Protein AF-A0A0K3BHD0-F1 (afdb_monomer_lite)

Secondary structure (DSSP, 8-state):
---TTS-HHHHHHHHHHHHHHHHHTT-TTTS-GGGTGGGS-TT-EEEE-TTSTT-EEEEHHHHHHHHHHHHHHH-S---PPPP-----PPPP---

pLDDT: mean 86.9, std 12.98, range [51.06, 98.31]

Sequence (95 aa):
MIDMTADPMTVLQGMYAAEADYLAAGGPGRASFATLAPYFSPDVVLHQAEGLPYGGTWRGHDGMEKMFVTMAASWQVFDMSDQTFLERKSPTKSP

Foldseek 3Di:
DPPPPDDPVVLVVQLVVLVVVCVVQPHAPRGDCVSNVVSADQFDKDAADCPDQLHGIATGSVSVSVSRNSVVVVDPDDDDDDDDDDDDDDDDDDD

Structure (mmCIF, N/CA/C/O backbone):
data_AF-A0A0K3BHD0-F1
#
_entry.id   AF-A0A0K3BHD0-F1
#
loop_
_atom_site.group_PDB
_atom_site.id
_atom_site.type_symbol
_atom_site.label_atom_id
_atom_site.label_alt_id
_atom_site.label_comp_id
_atom_site.label_asym_id
_atom_site.label_entity_id
_atom_site.label_seq_id
_atom_site.pdbx_PDB_ins_code
_atom_site.Cartn_x
_atom_site.Cartn_y
_atom_site.Cartn_z
_atom_site.occupancy
_atom_site.B_iso_or_equiv
_atom_site.auth_seq_id
_atom_site.auth_comp_id
_atom_site.auth_asym_id
_atom_site.auth_atom_id
_atom_site.pdbx_PDB_model_num
ATOM 1 N N . MET A 1 1 ? 10.595 -9.412 -12.529 1.00 54.34 1 MET A N 1
ATOM 2 C CA . MET A 1 1 ? 11.460 -9.377 -11.333 1.00 54.34 1 MET A CA 1
ATOM 3 C C . MET A 1 1 ? 12.274 -8.106 -11.424 1.00 54.34 1 MET A C 1
ATOM 5 O O . MET A 1 1 ? 12.942 -7.938 -12.437 1.00 54.34 1 MET A O 1
ATOM 9 N N . ILE A 1 2 ? 12.148 -7.199 -10.455 1.00 58.34 2 ILE A N 1
ATOM 10 C CA . ILE A 1 2 ? 13.062 -6.057 -10.356 1.00 58.34 2 ILE A CA 1
ATOM 11 C C . ILE A 1 2 ? 14.421 -6.621 -9.945 1.00 58.34 2 ILE A C 1
ATOM 13 O O . ILE A 1 2 ? 14.498 -7.426 -9.017 1.00 58.34 2 ILE A O 1
ATOM 17 N N . ASP A 1 3 ? 15.466 -6.272 -10.688 1.00 63.91 3 ASP A N 1
ATOM 18 C CA . ASP A 1 3 ? 16.834 -6.660 -10.366 1.00 63.91 3 ASP A CA 1
ATOM 19 C C . ASP A 1 3 ? 17.229 -6.017 -9.027 1.00 63.91 3 ASP A C 1
ATOM 21 O O . ASP A 1 3 ? 17.179 -4.798 -8.885 1.00 63.91 3 ASP A O 1
ATOM 25 N N . MET A 1 4 ? 17.608 -6.825 -8.033 1.00 57.88 4 MET A N 1
ATOM 26 C CA . MET A 1 4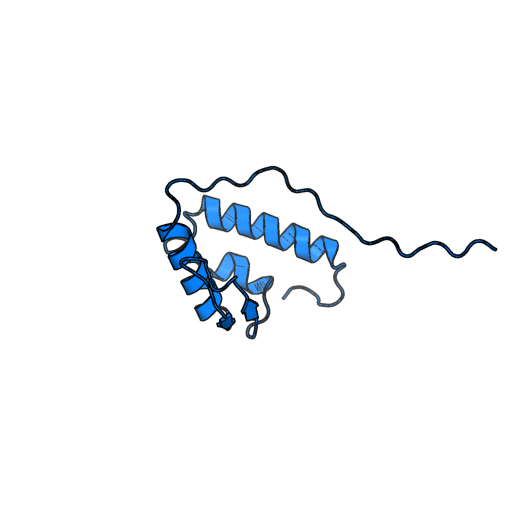 ? 18.048 -6.346 -6.713 1.00 57.88 4 MET A CA 1
ATOM 27 C C . MET A 1 4 ? 19.393 -5.594 -6.763 1.00 57.88 4 MET A C 1
ATOM 29 O O . MET A 1 4 ? 19.831 -5.070 -5.740 1.00 57.88 4 MET A O 1
ATOM 33 N N . THR A 1 5 ? 20.049 -5.531 -7.928 1.00 66.44 5 THR A N 1
ATOM 34 C CA . THR A 1 5 ? 21.219 -4.679 -8.193 1.00 66.44 5 THR A CA 1
ATOM 35 C C . THR A 1 5 ? 20.857 -3.324 -8.806 1.00 66.44 5 THR A C 1
ATOM 37 O O . THR A 1 5 ? 21.742 -2.487 -8.994 1.00 66.44 5 THR A O 1
ATOM 40 N N . ALA A 1 6 ? 19.573 -3.085 -9.099 1.00 70.81 6 ALA A N 1
ATOM 41 C CA . ALA A 1 6 ? 19.105 -1.792 -9.569 1.00 70.81 6 ALA A CA 1
ATOM 42 C C . ALA A 1 6 ? 19.359 -0.715 -8.509 1.00 70.81 6 ALA A C 1
ATOM 44 O O . ALA A 1 6 ? 19.138 -0.915 -7.313 1.00 70.81 6 ALA A O 1
ATOM 45 N N . ASP A 1 7 ? 19.817 0.440 -8.980 1.00 87.88 7 ASP A N 1
ATOM 46 C CA . ASP A 1 7 ? 20.001 1.629 -8.164 1.00 87.88 7 ASP A CA 1
ATOM 47 C C . ASP A 1 7 ? 18.718 1.932 -7.346 1.00 87.88 7 ASP A C 1
ATOM 49 O O . ASP A 1 7 ? 17.620 1.952 -7.919 1.00 87.88 7 ASP A O 1
ATOM 53 N N . PRO A 1 8 ? 18.814 2.163 -6.018 1.00 87.75 8 PRO A N 1
ATOM 54 C CA . PRO A 1 8 ? 17.647 2.387 -5.166 1.00 87.75 8 PRO A CA 1
ATOM 55 C C . PRO A 1 8 ? 16.739 3.523 -5.642 1.00 87.75 8 PRO A C 1
ATOM 57 O O . PRO A 1 8 ? 15.524 3.444 -5.456 1.00 87.75 8 PRO A O 1
ATOM 60 N N . MET A 1 9 ? 17.301 4.561 -6.274 1.00 89.12 9 MET A N 1
ATOM 61 C CA . MET A 1 9 ? 16.504 5.662 -6.813 1.00 89.12 9 MET A CA 1
ATOM 62 C C . MET A 1 9 ? 15.656 5.206 -8.001 1.00 89.12 9 MET A C 1
ATOM 64 O O . MET A 1 9 ? 14.475 5.534 -8.072 1.00 89.12 9 MET A O 1
ATOM 68 N N . THR A 1 10 ? 16.219 4.381 -8.883 1.00 90.56 10 THR A N 1
ATOM 69 C CA . THR A 1 10 ? 15.489 3.773 -10.006 1.00 90.56 10 THR A CA 1
ATOM 70 C C . THR A 1 10 ? 14.312 2.919 -9.522 1.00 90.56 10 THR A C 1
ATOM 72 O O . THR A 1 10 ? 13.208 3.013 -10.062 1.00 90.56 10 THR A O 1
ATOM 75 N N . VAL A 1 11 ? 14.516 2.116 -8.471 1.00 91.56 11 VAL A N 1
ATOM 76 C CA . VAL A 1 11 ? 13.438 1.311 -7.869 1.00 91.56 11 VAL A CA 1
ATOM 77 C C . VAL A 1 11 ? 12.353 2.210 -7.277 1.00 91.56 11 VAL A C 1
ATOM 79 O O . VAL A 1 11 ? 11.167 1.978 -7.512 1.00 91.56 11 VAL A O 1
ATOM 82 N N . LEU A 1 12 ? 12.751 3.251 -6.544 1.00 91.25 12 LEU A N 1
ATOM 83 C CA . LEU A 1 12 ? 11.826 4.163 -5.880 1.00 91.25 12 LEU A CA 1
ATOM 84 C C . LEU A 1 12 ? 10.990 4.975 -6.882 1.00 91.25 12 LEU A C 1
ATOM 86 O O . LEU A 1 12 ? 9.776 5.075 -6.727 1.00 91.25 12 LEU A O 1
A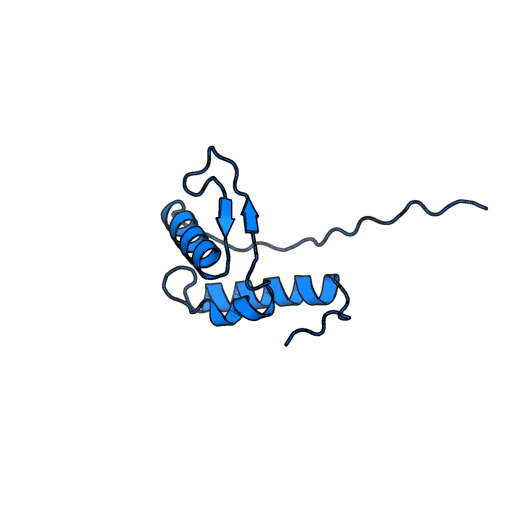TOM 90 N N . GLN A 1 13 ? 11.612 5.501 -7.937 1.00 92.00 13 GLN A N 1
ATOM 91 C CA . GLN A 1 13 ? 10.913 6.213 -9.012 1.00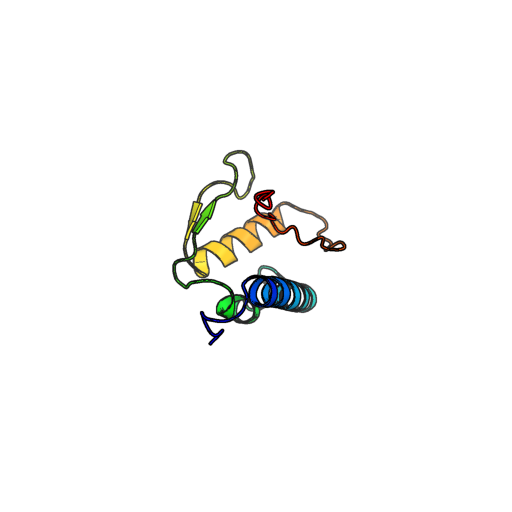 92.00 13 GLN A CA 1
ATOM 92 C C . GLN A 1 13 ? 9.929 5.300 -9.746 1.00 92.00 13 GLN A C 1
ATOM 94 O O . GLN A 1 13 ? 8.796 5.698 -10.012 1.00 92.00 13 GLN A O 1
ATOM 99 N N . GLY A 1 14 ? 10.339 4.061 -10.034 1.00 94.00 14 GLY A N 1
ATOM 100 C CA . GLY A 1 14 ? 9.450 3.069 -10.631 1.00 94.00 14 GLY A CA 1
ATOM 101 C C . GLY A 1 14 ? 8.246 2.749 -9.741 1.00 94.00 14 GLY A C 1
ATOM 102 O O . GLY A 1 14 ? 7.137 2.632 -10.253 1.00 94.00 14 GLY A O 1
ATOM 103 N N . MET A 1 15 ? 8.444 2.661 -8.422 1.00 94.94 15 MET A N 1
ATOM 104 C CA . MET A 1 15 ? 7.360 2.394 -7.473 1.00 94.94 15 MET A CA 1
ATOM 105 C C . MET A 1 15 ? 6.302 3.500 -7.509 1.00 94.94 15 MET A C 1
ATOM 107 O O . MET A 1 15 ? 5.116 3.203 -7.620 1.00 94.94 15 MET A O 1
ATOM 111 N N . TYR A 1 16 ? 6.722 4.765 -7.502 1.00 93.38 16 TYR A N 1
ATOM 112 C CA . TYR A 1 16 ? 5.787 5.888 -7.568 1.00 93.38 16 TYR A CA 1
ATOM 113 C C . TYR A 1 16 ? 5.102 6.044 -8.930 1.00 93.38 16 TYR A C 1
ATOM 115 O O . TYR A 1 16 ? 3.938 6.436 -8.981 1.00 93.38 16 TYR A O 1
ATOM 123 N N . ALA A 1 17 ? 5.777 5.695 -10.030 1.00 94.56 17 ALA A N 1
ATOM 124 C CA . ALA A 1 17 ? 5.126 5.615 -11.337 1.00 94.56 17 ALA A CA 1
ATOM 125 C C . ALA A 1 17 ? 4.031 4.530 -11.348 1.00 94.56 17 ALA A C 1
ATOM 127 O O . ALA A 1 17 ? 2.908 4.784 -11.778 1.00 94.56 17 ALA A O 1
ATOM 128 N N . ALA A 1 18 ? 4.325 3.351 -10.792 1.00 95.81 18 ALA A N 1
ATOM 129 C CA . ALA A 1 18 ? 3.349 2.275 -10.648 1.00 95.81 18 ALA A CA 1
ATOM 130 C C . ALA A 1 18 ? 2.189 2.644 -9.701 1.00 95.81 18 ALA A C 1
ATOM 132 O O . ALA A 1 18 ? 1.057 2.214 -9.920 1.00 95.81 18 ALA A O 1
ATOM 133 N N . GLU A 1 19 ? 2.441 3.449 -8.665 1.00 94.25 19 GLU A N 1
ATOM 134 C CA . GLU A 1 19 ? 1.401 3.992 -7.783 1.00 94.25 19 GLU A CA 1
ATOM 135 C C . GLU A 1 19 ? 0.470 4.959 -8.518 1.00 94.25 19 GLU A C 1
ATOM 137 O O . GLU A 1 19 ? -0.751 4.847 -8.384 1.00 94.25 19 GLU A O 1
ATOM 142 N N . ALA A 1 20 ? 1.017 5.844 -9.354 1.00 93.00 20 ALA A N 1
ATOM 143 C CA . ALA A 1 20 ? 0.210 6.719 -10.197 1.00 93.00 20 ALA A CA 1
ATOM 144 C C . ALA A 1 20 ? -0.694 5.908 -11.147 1.00 93.00 20 ALA A C 1
ATOM 146 O O . ALA A 1 20 ? -1.895 6.180 -11.230 1.00 93.00 20 ALA A O 1
ATOM 147 N N . ASP A 1 21 ? -0.158 4.864 -11.787 1.00 95.19 21 ASP A N 1
ATOM 148 C CA . ASP A 1 21 ? -0.934 3.958 -12.647 1.00 95.19 21 ASP A CA 1
ATOM 149 C C . ASP A 1 21 ? -2.024 3.206 -11.861 1.00 95.19 21 ASP A C 1
ATOM 151 O O . ASP A 1 21 ? -3.167 3.082 -12.312 1.00 95.19 21 ASP A O 1
ATOM 155 N N . TYR A 1 22 ? -1.696 2.725 -10.660 1.00 94.62 22 TYR A N 1
ATOM 156 C CA . TYR A 1 22 ? -2.638 2.057 -9.761 1.00 94.62 22 TYR A CA 1
ATOM 157 C C . TYR A 1 22 ? -3.810 2.970 -9.366 1.00 94.62 22 TYR A C 1
ATOM 159 O O . TYR A 1 22 ? -4.970 2.546 -9.398 1.00 94.62 22 TYR A O 1
ATOM 167 N N . LEU A 1 23 ? -3.531 4.232 -9.034 1.00 91.12 23 LEU A N 1
ATOM 168 C CA . LEU A 1 23 ? -4.553 5.221 -8.686 1.00 91.12 23 LEU A CA 1
ATOM 169 C C . LEU A 1 23 ? -5.390 5.630 -9.901 1.00 91.12 23 LEU A C 1
ATOM 171 O O . LEU A 1 23 ? -6.617 5.690 -9.795 1.00 91.12 23 LEU A O 1
ATOM 175 N N . ALA A 1 24 ? -4.764 5.825 -11.065 1.00 91.62 24 ALA A N 1
ATOM 176 C CA . ALA A 1 24 ? -5.462 6.111 -12.319 1.00 91.62 24 ALA A CA 1
ATOM 177 C C . ALA A 1 24 ? -6.417 4.973 -12.728 1.00 91.62 24 ALA A C 1
ATOM 179 O O . ALA A 1 24 ? -7.495 5.228 -13.267 1.00 91.62 24 ALA A O 1
ATOM 180 N N . ALA A 1 25 ? -6.070 3.722 -12.409 1.00 94.12 25 ALA A N 1
ATOM 181 C CA . ALA A 1 25 ? -6.931 2.554 -12.602 1.00 94.12 25 ALA A CA 1
ATOM 182 C C . ALA A 1 25 ? -8.085 2.442 -11.577 1.00 94.12 25 ALA A C 1
ATOM 184 O O . ALA A 1 25 ? -8.876 1.498 -11.637 1.00 94.12 25 ALA A O 1
ATOM 185 N N . GLY A 1 26 ? -8.207 3.388 -10.641 1.00 91.12 26 GLY A N 1
ATOM 186 C CA . GLY A 1 26 ? -9.282 3.459 -9.649 1.00 91.12 26 GLY A CA 1
ATOM 187 C C . GLY A 1 26 ? -8.838 3.214 -8.207 1.00 91.12 26 GLY A C 1
ATOM 188 O O . GLY A 1 26 ? -9.657 3.393 -7.303 1.00 91.12 26 GLY A O 1
ATOM 189 N N . GLY A 1 27 ? -7.573 2.841 -7.990 1.00 92.19 27 GLY A N 1
ATOM 190 C CA . GLY A 1 27 ? -6.945 2.792 -6.674 1.00 92.19 27 GLY A CA 1
ATOM 191 C C . GLY A 1 27 ? -7.497 1.720 -5.718 1.00 92.19 27 GLY A C 1
ATOM 192 O O . GLY A 1 27 ? -8.019 0.690 -6.158 1.00 92.19 27 GLY A O 1
ATOM 193 N N . PRO A 1 28 ? -7.377 1.937 -4.396 1.00 93.12 28 PRO A N 1
ATOM 194 C CA . PRO A 1 28 ? -7.723 0.953 -3.370 1.00 93.12 28 PRO A CA 1
ATOM 195 C C . PRO A 1 28 ? -9.133 0.373 -3.483 1.00 93.12 28 PRO A C 1
ATOM 197 O O . PRO A 1 28 ? -10.121 1.096 -3.594 1.00 93.12 28 PRO A O 1
ATOM 200 N N . GLY A 1 29 ? -9.226 -0.960 -3.442 1.00 91.06 29 GLY A N 1
ATOM 201 C CA . GLY A 1 29 ? -10.489 -1.702 -3.523 1.00 91.06 29 GLY A CA 1
ATOM 202 C C . GLY A 1 29 ? -11.120 -1.748 -4.919 1.00 91.06 29 GLY A C 1
ATOM 203 O O . GLY A 1 29 ? -12.207 -2.307 -5.069 1.00 91.06 29 GLY A O 1
ATOM 204 N N . ARG A 1 30 ? -10.466 -1.169 -5.937 1.00 93.69 30 ARG A N 1
ATOM 205 C CA . ARG A 1 30 ? -10.931 -1.168 -7.334 1.00 93.69 30 ARG A CA 1
ATOM 206 C C . ARG A 1 30 ? -9.865 -1.659 -8.308 1.00 93.69 30 ARG A C 1
ATOM 208 O O . ARG A 1 30 ? -10.152 -2.526 -9.127 1.00 93.69 30 ARG A O 1
ATOM 215 N N . ALA A 1 31 ? -8.655 -1.116 -8.218 1.00 94.69 31 ALA A N 1
ATOM 216 C CA . ALA A 1 31 ? -7.511 -1.524 -9.019 1.00 94.69 31 ALA A CA 1
ATOM 217 C C . ALA A 1 31 ? -6.779 -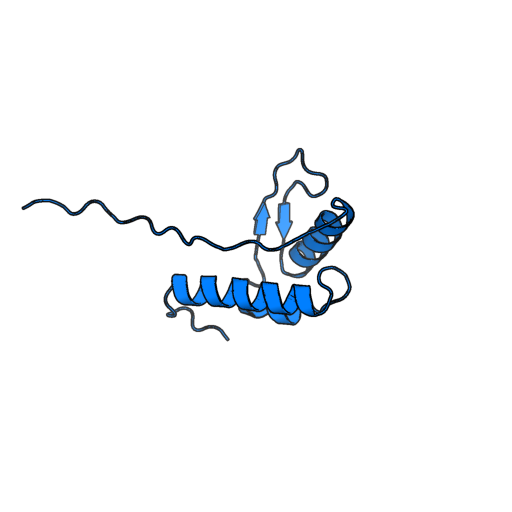2.713 -8.380 1.00 94.69 31 ALA A C 1
ATOM 219 O O . ALA A 1 31 ? -6.779 -2.886 -7.162 1.00 94.69 31 ALA A O 1
ATOM 220 N N . SER A 1 32 ? -6.126 -3.524 -9.214 1.00 94.88 32 SER A N 1
ATOM 221 C CA . SER A 1 32 ? -5.356 -4.686 -8.761 1.00 94.88 32 SER A CA 1
ATOM 222 C C . SER A 1 32 ? -4.036 -4.270 -8.114 1.00 94.88 32 SER A C 1
ATOM 224 O O . SER A 1 32 ? -3.268 -3.506 -8.701 1.00 94.88 32 SER A O 1
ATOM 226 N N . PHE A 1 33 ? -3.716 -4.849 -6.953 1.00 94.00 33 PHE A N 1
ATOM 227 C CA . PHE A 1 33 ? -2.410 -4.675 -6.307 1.00 94.00 33 PHE A CA 1
ATOM 228 C C . PHE A 1 33 ? -1.237 -5.226 -7.142 1.00 94.00 33 PHE A C 1
ATOM 230 O O . PHE A 1 33 ? -0.085 -4.858 -6.917 1.00 94.00 33 PHE A O 1
ATOM 237 N N . ALA A 1 34 ? -1.500 -6.070 -8.147 1.00 95.62 34 ALA A N 1
ATOM 238 C CA . ALA A 1 34 ? -0.461 -6.652 -9.000 1.00 95.62 34 ALA A CA 1
ATOM 239 C C . ALA A 1 34 ? 0.436 -5.604 -9.690 1.00 95.62 34 ALA A C 1
ATOM 241 O O . ALA A 1 34 ? 1.590 -5.907 -9.983 1.00 95.62 34 ALA A O 1
ATOM 242 N N . THR A 1 35 ? -0.060 -4.380 -9.909 1.00 95.62 35 THR A N 1
ATOM 243 C CA . THR A 1 35 ? 0.732 -3.251 -10.432 1.00 95.62 35 THR A CA 1
ATOM 244 C C . THR A 1 35 ? 1.863 -2.849 -9.479 1.00 95.62 35 THR A C 1
ATOM 246 O O . THR A 1 35 ? 2.965 -2.532 -9.918 1.00 95.62 35 THR A O 1
ATOM 249 N N . LEU A 1 36 ? 1.612 -2.911 -8.169 1.00 96.06 36 LEU A N 1
ATOM 250 C CA . LEU A 1 36 ? 2.553 -2.510 -7.121 1.00 96.06 36 LEU A CA 1
ATOM 251 C C . LEU A 1 36 ? 3.420 -3.665 -6.620 1.00 96.06 36 LEU A C 1
ATOM 253 O O . LEU A 1 36 ? 4.562 -3.445 -6.218 1.00 96.06 36 LEU A O 1
ATOM 257 N N . ALA A 1 37 ? 2.903 -4.894 -6.666 1.00 96.12 37 ALA A N 1
ATOM 258 C CA . ALA A 1 37 ? 3.557 -6.084 -6.124 1.00 96.12 37 ALA A CA 1
ATOM 259 C C . ALA A 1 37 ? 5.050 -6.250 -6.497 1.00 96.12 37 ALA A C 1
ATOM 261 O O . ALA A 1 37 ? 5.817 -6.646 -5.620 1.00 96.12 37 ALA A O 1
ATOM 262 N N . PRO A 1 38 ? 5.522 -5.926 -7.722 1.00 95.31 38 PRO A N 1
ATOM 263 C CA . PRO A 1 38 ? 6.939 -6.054 -8.070 1.00 95.31 38 PRO A CA 1
ATOM 264 C C . PRO A 1 38 ? 7.889 -5.172 -7.248 1.00 95.31 38 PRO A C 1
ATOM 266 O O . PRO A 1 38 ? 9.074 -5.493 -7.168 1.00 95.31 38 PRO A O 1
ATOM 269 N N . TYR A 1 39 ? 7.387 -4.080 -6.663 1.00 95.56 39 TYR A N 1
ATOM 270 C CA . TYR A 1 39 ? 8.172 -3.096 -5.911 1.00 95.56 39 TYR A CA 1
ATOM 271 C C . TYR A 1 39 ? 8.226 -3.381 -4.407 1.00 95.56 39 TYR A C 1
ATOM 273 O O . TYR A 1 39 ? 9.001 -2.747 -3.691 1.00 95.56 39 TYR A O 1
ATOM 281 N N . PHE A 1 40 ? 7.442 -4.345 -3.917 1.00 94.31 40 PHE A N 1
ATOM 282 C CA . PHE A 1 40 ? 7.369 -4.683 -2.498 1.00 94.31 40 PHE A CA 1
ATOM 283 C C . PHE A 1 40 ? 7.735 -6.143 -2.259 1.00 94.31 40 PHE A C 1
ATOM 285 O O . PHE A 1 40 ? 7.234 -7.047 -2.926 1.00 94.31 40 PHE A O 1
ATOM 292 N N . SER A 1 41 ? 8.566 -6.391 -1.244 1.00 95.75 41 SER A N 1
ATOM 293 C CA . SER A 1 41 ? 8.825 -7.753 -0.765 1.00 95.75 41 SER A CA 1
ATOM 294 C C . SER A 1 41 ? 7.504 -8.460 -0.410 1.00 95.75 41 SER A C 1
ATOM 296 O O . SER A 1 41 ? 6.635 -7.813 0.181 1.00 95.75 41 SER A O 1
ATOM 298 N N . PRO A 1 42 ? 7.341 -9.768 -0.694 1.00 96.00 42 PRO A N 1
ATOM 299 C CA . PRO A 1 42 ? 6.195 -10.546 -0.212 1.00 96.00 42 PRO A CA 1
ATOM 300 C C . PRO A 1 42 ? 6.007 -10.464 1.311 1.00 96.00 42 PRO A C 1
ATOM 302 O O . PRO A 1 42 ? 4.881 -10.530 1.794 1.00 96.00 42 PRO A O 1
ATOM 305 N N . ASP A 1 43 ? 7.100 -10.238 2.049 1.00 97.31 43 ASP A N 1
ATOM 306 C CA . ASP A 1 43 ? 7.129 -10.096 3.509 1.00 97.31 43 ASP A CA 1
ATOM 307 C C . ASP A 1 43 ? 7.174 -8.627 3.976 1.00 97.31 43 ASP A C 1
ATOM 309 O O . ASP A 1 43 ? 7.593 -8.342 5.100 1.00 97.31 43 ASP A O 1
ATOM 313 N N . VAL A 1 44 ? 6.790 -7.669 3.120 1.00 96.81 44 VAL A N 1
ATOM 314 C CA . VAL A 1 44 ? 6.783 -6.235 3.460 1.00 96.81 44 VAL A CA 1
ATOM 315 C C . VAL A 1 44 ? 6.023 -5.970 4.762 1.00 96.81 44 VAL A C 1
ATOM 317 O O . VAL A 1 44 ? 4.989 -6.577 5.045 1.00 96.81 44 VAL A O 1
ATOM 320 N N . VAL A 1 45 ? 6.535 -5.042 5.569 1.00 98.00 45 VAL A N 1
ATOM 321 C CA . VAL A 1 45 ? 5.903 -4.621 6.819 1.00 98.00 45 VAL A CA 1
ATOM 322 C C . VAL A 1 45 ? 5.696 -3.117 6.778 1.00 98.00 45 VAL A C 1
ATOM 324 O O . VAL A 1 45 ? 6.660 -2.362 6.661 1.00 98.00 45 VAL A O 1
ATOM 327 N N . LEU A 1 46 ? 4.441 -2.685 6.882 1.00 96.50 46 LEU A N 1
ATOM 328 C CA . LEU A 1 46 ? 4.080 -1.276 6.966 1.00 96.50 46 LEU A CA 1
ATOM 329 C C . LEU A 1 46 ? 3.750 -0.934 8.414 1.00 96.50 46 LEU A C 1
ATOM 331 O O . LEU A 1 46 ? 2.904 -1.581 9.032 1.00 96.50 46 LEU A O 1
ATOM 335 N N . HIS A 1 47 ? 4.407 0.096 8.938 1.00 97.75 47 HIS A N 1
ATOM 336 C CA . HIS A 1 47 ? 4.168 0.625 10.274 1.00 97.75 47 HIS A CA 1
ATOM 337 C C . HIS A 1 47 ? 3.482 1.982 10.161 1.00 97.75 47 HIS A C 1
ATOM 339 O O . HIS A 1 47 ? 4.065 2.933 9.644 1.00 97.75 47 HIS A O 1
ATOM 345 N N . GLN A 1 48 ? 2.250 2.058 10.650 1.00 96.56 48 GLN A N 1
ATOM 346 C CA . GLN A 1 48 ? 1.448 3.272 10.702 1.00 96.56 48 GLN A CA 1
ATOM 347 C C . GLN A 1 48 ? 1.311 3.734 12.151 1.00 96.56 48 GLN A C 1
ATOM 349 O O . GLN A 1 48 ? 1.206 2.915 13.068 1.00 96.56 48 GLN A O 1
ATOM 354 N N . ALA A 1 49 ? 1.304 5.050 12.366 1.00 95.81 49 ALA A N 1
ATOM 355 C CA . ALA A 1 49 ? 1.152 5.618 13.702 1.00 95.81 49 ALA A CA 1
ATOM 356 C C . ALA A 1 49 ? -0.159 5.143 14.354 1.00 95.81 49 ALA A C 1
ATOM 358 O O . ALA A 1 49 ? -1.209 5.161 13.714 1.00 95.81 49 ALA A O 1
ATOM 359 N N . GLU A 1 50 ? -0.110 4.743 15.629 1.00 93.38 50 GLU A N 1
ATOM 360 C CA . GLU A 1 50 ? -1.255 4.129 16.329 1.00 93.38 50 GLU A CA 1
ATOM 361 C C . GLU A 1 50 ? -2.505 5.019 16.374 1.00 93.38 50 GLU A C 1
ATOM 363 O O . GLU A 1 50 ? -3.618 4.510 16.408 1.00 93.38 50 GLU A O 1
ATOM 368 N N . GLY A 1 51 ? -2.336 6.344 16.340 1.00 93.38 51 GLY A N 1
ATOM 369 C CA . GLY A 1 51 ? -3.448 7.299 16.373 1.00 93.38 51 GLY A CA 1
ATOM 370 C C . GLY A 1 51 ? -4.215 7.456 15.054 1.00 93.38 51 GLY A C 1
ATOM 371 O O . GLY A 1 51 ? -5.188 8.206 15.019 1.00 93.38 51 GLY A O 1
ATOM 372 N N . LEU A 1 52 ? -3.785 6.809 13.966 1.00 93.12 52 LEU A N 1
ATOM 373 C CA . LEU A 1 52 ? -4.462 6.889 12.670 1.00 93.12 52 LEU A CA 1
ATOM 374 C C . LEU A 1 52 ? -5.605 5.862 12.576 1.00 93.12 52 LEU A C 1
ATOM 376 O O . LEU A 1 52 ? -5.478 4.765 13.118 1.00 93.12 52 LEU A O 1
ATOM 380 N N . PRO A 1 53 ? -6.681 6.137 11.811 1.00 91.69 53 PRO A N 1
ATOM 381 C CA . PRO A 1 53 ? -7.743 5.153 11.550 1.00 91.69 53 PRO A CA 1
ATOM 382 C C . PRO A 1 53 ? -7.257 3.842 10.901 1.00 91.69 53 PRO A C 1
ATOM 384 O O . PRO A 1 53 ? -7.921 2.817 10.992 1.00 91.69 53 PRO A O 1
ATOM 387 N N . TYR A 1 54 ? -6.088 3.878 10.260 1.00 93.31 54 TYR A N 1
ATOM 388 C CA . TYR A 1 54 ? -5.374 2.749 9.654 1.00 93.31 54 TYR A CA 1
ATOM 389 C C . TYR A 1 54 ? -4.037 2.458 10.372 1.00 93.31 54 TYR A C 1
ATOM 391 O O . TYR A 1 54 ? -3.097 1.927 9.775 1.00 93.31 54 TYR A O 1
ATOM 399 N N . GLY A 1 55 ? -3.937 2.844 11.649 1.00 95.75 55 GLY A N 1
ATOM 400 C CA . GLY A 1 55 ? -2.755 2.685 12.492 1.00 95.75 55 GLY A CA 1
ATOM 401 C C . GLY A 1 55 ? -2.352 1.230 12.745 1.00 95.75 55 GLY A C 1
ATOM 402 O O . GLY A 1 55 ? -3.101 0.290 12.478 1.00 95.75 55 GLY A O 1
ATOM 403 N N . GLY A 1 56 ? -1.149 1.043 13.289 1.00 96.69 56 GLY A N 1
ATOM 404 C CA . GLY A 1 56 ? -0.617 -0.274 13.637 1.00 96.69 56 GLY A CA 1
ATOM 405 C C . GLY A 1 56 ? 0.289 -0.869 12.559 1.00 96.69 56 GLY A C 1
ATOM 406 O O . GLY A 1 56 ? 0.888 -0.158 11.754 1.00 96.69 56 GLY A O 1
ATOM 407 N N . THR A 1 57 ? 0.453 -2.192 12.586 1.00 98.19 57 THR A N 1
ATOM 408 C CA . THR A 1 57 ? 1.383 -2.910 11.701 1.00 98.19 57 THR A CA 1
ATOM 409 C C . THR A 1 57 ? 0.637 -3.806 10.722 1.00 98.19 57 THR A C 1
ATOM 411 O O . THR A 1 57 ? -0.122 -4.682 11.136 1.00 98.19 57 THR A O 1
ATOM 414 N N . TRP A 1 58 ? 0.927 -3.643 9.433 1.00 98.00 58 TRP A N 1
ATOM 415 C CA . TRP A 1 58 ? 0.353 -4.418 8.333 1.00 98.00 58 TRP A CA 1
ATOM 416 C C . TRP A 1 58 ? 1.444 -5.262 7.672 1.00 98.00 58 TRP A C 1
ATOM 418 O O . TRP A 1 58 ? 2.559 -4.781 7.475 1.00 98.00 58 TRP A O 1
ATOM 428 N N . ARG A 1 59 ? 1.155 -6.534 7.372 1.00 98.31 59 ARG A N 1
ATOM 429 C CA . ARG A 1 59 ? 2.157 -7.509 6.911 1.00 98.31 59 ARG A CA 1
ATOM 430 C C . ARG A 1 59 ? 1.781 -8.132 5.575 1.00 98.31 59 ARG A C 1
ATOM 432 O O . ARG A 1 59 ? 0.637 -8.547 5.392 1.00 98.31 59 ARG A O 1
ATOM 439 N N . GLY A 1 60 ? 2.778 -8.243 4.707 1.00 98.12 60 GLY A N 1
ATOM 440 C CA . GLY A 1 60 ? 2.672 -8.790 3.365 1.00 98.12 60 GLY A CA 1
ATOM 441 C C . GLY A 1 60 ? 1.8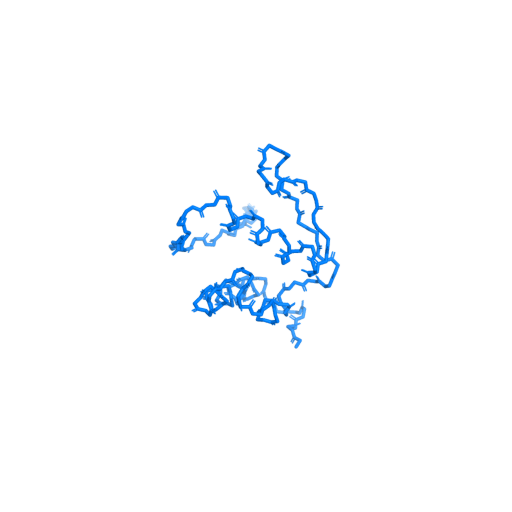00 -7.952 2.434 1.00 98.12 60 GLY A C 1
ATOM 442 O O . GLY A 1 60 ? 1.238 -6.924 2.821 1.00 98.12 60 GLY A O 1
ATOM 443 N N . HIS A 1 61 ? 1.683 -8.417 1.192 1.00 97.62 61 HIS A N 1
ATOM 444 C CA . HIS A 1 61 ? 0.873 -7.758 0.162 1.00 97.62 61 HIS A CA 1
ATOM 445 C C . HIS A 1 61 ? -0.604 -7.658 0.576 1.00 97.62 61 HIS A C 1
ATOM 447 O O . HIS A 1 61 ? -1.178 -6.576 0.502 1.00 97.62 61 HIS A O 1
ATOM 453 N N . ASP A 1 62 ? -1.176 -8.722 1.149 1.00 96.88 62 ASP A N 1
ATOM 454 C CA . ASP A 1 62 ? -2.554 -8.717 1.664 1.00 96.88 62 ASP A CA 1
ATOM 455 C C . ASP A 1 62 ? -2.778 -7.664 2.760 1.00 96.88 62 ASP A C 1
ATOM 457 O O . ASP A 1 62 ? -3.831 -7.024 2.829 1.00 96.88 62 ASP A O 1
ATOM 461 N N . GLY A 1 63 ? -1.808 -7.499 3.665 1.00 97.25 63 GLY A N 1
ATOM 462 C CA . GLY A 1 63 ? -1.879 -6.488 4.716 1.00 97.25 63 GLY A CA 1
ATOM 463 C C . GLY A 1 63 ? -1.789 -5.080 4.141 1.00 97.25 63 GLY A C 1
ATOM 464 O O . GLY A 1 63 ? -2.534 -4.197 4.559 1.00 97.25 63 GLY A O 1
ATOM 465 N N . MET A 1 64 ? -0.913 -4.882 3.161 1.00 96.19 64 MET A N 1
ATOM 466 C CA . MET A 1 64 ? -0.749 -3.610 2.471 1.00 96.19 64 MET A CA 1
ATOM 467 C C . MET A 1 64 ? -2.016 -3.191 1.717 1.00 96.19 64 MET A C 1
ATOM 469 O O . MET A 1 64 ? -2.471 -2.060 1.877 1.00 96.19 64 MET A O 1
ATOM 473 N N . GLU A 1 65 ? -2.636 -4.103 0.968 1.00 95.69 65 GLU A N 1
ATOM 474 C CA . GLU A 1 65 ? -3.873 -3.822 0.234 1.00 95.69 65 GLU A CA 1
ATOM 475 C C . GLU A 1 65 ? -5.029 -3.462 1.185 1.00 95.69 65 GLU A C 1
ATOM 477 O O . GLU A 1 65 ? -5.735 -2.472 0.974 1.00 95.69 65 GLU A O 1
ATOM 482 N N . LYS A 1 66 ? -5.181 -4.195 2.298 1.00 95.88 66 LYS A N 1
ATOM 483 C CA . LYS A 1 66 ? -6.174 -3.866 3.339 1.00 95.88 66 LYS A CA 1
ATOM 484 C C . LYS A 1 66 ? -5.905 -2.510 3.989 1.00 95.88 66 LYS A C 1
ATOM 486 O O . LYS A 1 66 ? -6.851 -1.760 4.245 1.00 95.88 66 LYS A O 1
ATOM 491 N N . MET A 1 67 ? -4.637 -2.180 4.235 1.00 95.31 67 MET A N 1
ATOM 492 C CA . MET A 1 67 ? -4.249 -0.873 4.762 1.00 95.31 67 MET A CA 1
ATOM 493 C C . MET A 1 67 ? -4.660 0.241 3.798 1.00 95.31 67 MET A C 1
ATOM 495 O O . MET A 1 67 ? -5.305 1.196 4.222 1.00 95.31 67 MET A O 1
ATOM 499 N N . PHE A 1 68 ? -4.387 0.084 2.501 1.00 93.94 68 PHE A N 1
ATOM 500 C CA . PHE A 1 68 ? -4.759 1.056 1.473 1.00 93.94 68 PHE A CA 1
ATOM 501 C C . PHE A 1 68 ? -6.266 1.288 1.381 1.00 93.94 68 PHE A C 1
ATOM 503 O O . PHE A 1 68 ? -6.702 2.436 1.305 1.00 93.94 68 PHE A O 1
ATOM 510 N N . VAL A 1 69 ? -7.075 0.227 1.448 1.00 94.19 69 VAL A N 1
ATOM 511 C CA . VAL A 1 69 ? -8.542 0.354 1.488 1.00 94.19 69 VAL A CA 1
ATOM 512 C C . VAL A 1 69 ? -8.997 1.093 2.751 1.00 94.19 69 VAL A C 1
ATOM 514 O O . VAL A 1 69 ? -9.851 1.975 2.678 1.00 94.19 69 VAL A O 1
ATOM 517 N N . THR A 1 70 ? -8.401 0.780 3.904 1.00 94.00 70 THR A N 1
ATOM 518 C CA . THR A 1 70 ? -8.730 1.426 5.189 1.00 94.00 70 THR A CA 1
ATOM 519 C C . THR A 1 70 ? -8.348 2.912 5.187 1.00 94.00 70 THR A C 1
ATOM 521 O O . THR A 1 70 ? -9.107 3.763 5.659 1.00 94.00 70 THR A O 1
ATOM 524 N N . MET A 1 71 ? -7.197 3.243 4.600 1.00 91.31 71 MET A N 1
ATOM 525 C CA . MET A 1 71 ? -6.743 4.617 4.393 1.00 91.31 71 MET A CA 1
ATOM 526 C C . MET A 1 71 ? -7.682 5.381 3.457 1.00 91.31 71 MET A C 1
ATOM 528 O O . MET A 1 71 ? -8.151 6.458 3.820 1.00 91.31 71 MET A O 1
ATOM 532 N N . ALA A 1 72 ? -8.024 4.807 2.300 1.00 89.56 72 ALA A N 1
ATOM 533 C CA . ALA A 1 72 ? -8.924 5.431 1.330 1.00 89.56 72 ALA A CA 1
ATOM 534 C C . ALA A 1 72 ? -10.332 5.672 1.898 1.00 89.56 72 ALA A C 1
ATOM 536 O O . ALA A 1 72 ? -10.949 6.685 1.590 1.00 89.56 72 ALA A O 1
ATOM 537 N N . ALA A 1 73 ? -10.826 4.797 2.778 1.00 90.44 73 ALA A N 1
ATOM 538 C CA . ALA A 1 73 ? -12.101 5.001 3.466 1.00 90.44 73 ALA A CA 1
ATOM 539 C C . ALA A 1 73 ? -12.084 6.183 4.457 1.00 90.44 73 ALA A C 1
ATOM 541 O O . ALA A 1 73 ? -13.143 6.685 4.832 1.00 90.44 73 ALA A O 1
ATOM 542 N N . SER A 1 74 ? -10.898 6.624 4.889 1.00 86.94 74 SER A N 1
ATOM 543 C CA . SER A 1 74 ? -10.737 7.707 5.866 1.00 86.94 74 SER A CA 1
ATOM 544 C C . SER A 1 74 ? -10.683 9.099 5.228 1.00 86.94 74 SER A C 1
ATOM 546 O O . SER A 1 74 ? -10.865 10.093 5.932 1.00 86.94 74 SER A O 1
ATOM 548 N N . TRP A 1 75 ? -10.432 9.199 3.918 1.00 78.94 75 TRP A N 1
ATOM 549 C CA . TRP A 1 75 ? -10.259 10.470 3.209 1.00 78.94 75 TRP A CA 1
ATOM 550 C C . TRP A 1 75 ? -11.306 10.661 2.113 1.00 78.94 75 TRP A C 1
ATOM 552 O O . TRP A 1 75 ? -11.614 9.753 1.352 1.00 78.94 75 TRP A O 1
ATOM 562 N N . GLN A 1 76 ? -11.852 11.876 2.022 1.00 65.06 76 GLN A N 1
ATOM 563 C CA . GLN A 1 76 ? -12.878 12.218 1.031 1.00 65.06 76 GLN A CA 1
ATOM 564 C C . GLN A 1 76 ? -12.291 12.479 -0.365 1.00 65.06 76 GLN A C 1
ATOM 566 O O . GLN A 1 76 ? -12.961 12.242 -1.367 1.00 65.06 76 GLN A O 1
ATOM 571 N N . VAL A 1 77 ? -11.049 12.970 -0.425 1.00 70.62 77 VAL A N 1
ATOM 572 C CA . VAL A 1 77 ? -10.279 13.226 -1.648 1.00 70.62 77 VAL A CA 1
ATOM 573 C C . VAL A 1 77 ? -8.821 12.874 -1.368 1.00 70.62 77 VAL A C 1
ATOM 575 O O . VAL A 1 77 ? -8.303 13.203 -0.301 1.00 70.62 77 VAL A O 1
ATOM 578 N N . PHE A 1 78 ? -8.172 12.221 -2.327 1.00 68.00 78 PHE A N 1
ATOM 579 C CA . PHE A 1 78 ? -6.743 11.936 -2.317 1.00 68.00 78 PHE A CA 1
ATOM 580 C C . PHE A 1 78 ? -6.162 12.378 -3.658 1.00 68.00 78 PHE A C 1
ATOM 582 O O . PHE A 1 78 ? -6.690 11.990 -4.699 1.00 68.00 78 PHE A O 1
ATOM 589 N N . ASP A 1 79 ? -5.119 13.204 -3.621 1.00 74.12 79 ASP A N 1
ATOM 590 C CA . ASP A 1 79 ? -4.427 13.703 -4.807 1.00 74.12 79 ASP A CA 1
ATOM 591 C C . ASP A 1 79 ? -2.916 13.531 -4.629 1.00 74.12 79 ASP A C 1
ATOM 593 O O . ASP A 1 79 ? -2.381 13.773 -3.541 1.00 74.12 79 ASP A O 1
ATOM 597 N N . MET A 1 80 ? -2.237 13.089 -5.686 1.00 72.06 80 MET A N 1
ATOM 598 C CA . MET A 1 80 ? -0.781 12.966 -5.698 1.00 72.06 80 MET A CA 1
ATOM 599 C C . MET A 1 80 ? -0.172 14.278 -6.184 1.00 72.06 80 MET A C 1
ATOM 601 O O . MET A 1 80 ? -0.343 14.662 -7.337 1.00 72.06 80 MET A O 1
ATOM 605 N N . SER A 1 81 ? 0.585 14.944 -5.317 1.00 79.69 81 SER A N 1
ATOM 606 C CA . SER A 1 81 ? 1.357 16.135 -5.675 1.00 79.69 81 SER A CA 1
ATOM 607 C C . SER A 1 81 ? 2.762 15.790 -6.180 1.00 79.69 81 SER A C 1
ATOM 609 O O . SER A 1 81 ? 3.222 14.652 -6.062 1.00 79.69 81 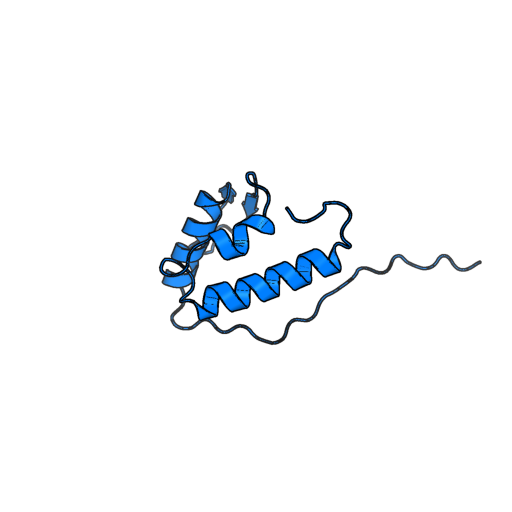SER A O 1
ATOM 611 N N . ASP A 1 82 ? 3.482 16.809 -6.659 1.00 81.19 82 ASP A N 1
ATOM 612 C CA . ASP A 1 82 ? 4.886 16.694 -7.060 1.00 81.19 82 ASP A CA 1
ATOM 613 C C . ASP A 1 82 ? 5.757 16.051 -5.970 1.00 81.19 82 ASP A C 1
ATOM 615 O O . ASP A 1 82 ? 5.671 16.379 -4.782 1.00 81.19 82 ASP A O 1
ATOM 619 N N . GLN A 1 83 ? 6.635 15.143 -6.396 1.00 80.19 83 GLN A N 1
ATOM 620 C CA . GLN A 1 83 ? 7.519 14.391 -5.512 1.00 80.19 83 GLN A CA 1
ATOM 621 C C . GLN A 1 83 ? 8.927 14.975 -5.511 1.00 80.19 83 GLN A C 1
ATOM 623 O O . GLN A 1 83 ? 9.541 15.173 -6.559 1.00 80.19 83 GLN A O 1
ATOM 628 N N . THR A 1 84 ? 9.477 15.193 -4.316 1.00 84.75 84 THR A N 1
ATOM 629 C CA . THR A 1 84 ? 10.897 15.520 -4.135 1.00 84.75 84 THR A CA 1
ATOM 630 C C . THR A 1 84 ? 11.620 14.338 -3.502 1.00 84.75 84 THR A C 1
ATOM 632 O O . THR A 1 84 ? 11.377 14.001 -2.344 1.00 84.75 84 THR A O 1
ATOM 635 N N . PHE A 1 85 ? 12.540 13.729 -4.247 1.00 81.69 85 PHE A N 1
ATOM 636 C CA . PHE A 1 85 ? 13.382 12.648 -3.745 1.00 81.69 85 PHE A CA 1
ATOM 637 C C . PHE A 1 85 ? 14.586 13.209 -2.991 1.00 81.69 85 PHE A C 1
ATOM 639 O O . PHE A 1 85 ? 15.330 14.040 -3.513 1.00 81.69 85 PHE A O 1
ATOM 646 N N . LEU A 1 86 ? 14.783 12.750 -1.755 1.00 83.06 86 LEU A N 1
ATOM 647 C CA . LEU A 1 86 ? 15.898 13.165 -0.909 1.00 83.06 86 LEU A CA 1
ATOM 648 C C . LEU A 1 86 ? 16.943 12.053 -0.835 1.00 83.06 86 LEU A C 1
ATOM 650 O O . LEU A 1 86 ? 16.634 10.919 -0.477 1.00 83.06 86 LEU A O 1
ATOM 654 N N . GLU A 1 87 ? 18.199 12.397 -1.107 1.00 79.88 87 GLU A N 1
ATOM 655 C CA . GLU A 1 87 ? 19.347 11.516 -0.905 1.00 79.88 87 GLU A CA 1
ATOM 656 C C . GLU A 1 87 ? 20.235 12.086 0.205 1.00 79.88 87 GLU A C 1
ATOM 658 O O . GLU A 1 87 ? 20.622 13.260 0.185 1.00 79.88 87 GLU A O 1
ATOM 663 N N . ARG A 1 88 ? 20.596 11.257 1.190 1.00 73.00 88 ARG A N 1
ATOM 664 C CA . ARG A 1 88 ? 21.590 11.651 2.190 1.00 73.00 88 ARG A CA 1
ATOM 665 C C . ARG A 1 88 ? 22.980 11.564 1.566 1.00 73.00 88 ARG A C 1
ATOM 667 O O . ARG A 1 88 ? 23.557 10.482 1.499 1.00 73.00 88 ARG A O 1
ATOM 674 N N . LYS A 1 89 ? 23.555 12.707 1.192 1.00 63.50 89 LYS A N 1
ATOM 675 C CA . LYS A 1 89 ? 24.982 12.785 0.857 1.00 63.50 89 LYS A CA 1
ATOM 676 C C . LYS A 1 89 ? 25.817 12.559 2.120 1.00 63.50 89 LYS A C 1
ATOM 678 O O . LYS A 1 89 ? 25.629 13.247 3.123 1.00 63.50 89 LYS A O 1
ATOM 683 N N . SER A 1 90 ? 26.735 11.596 2.081 1.00 61.19 90 SER A N 1
ATOM 684 C CA . SER A 1 90 ? 27.762 11.442 3.118 1.00 61.19 90 SER A CA 1
ATOM 685 C C . SER A 1 90 ? 28.647 12.695 3.161 1.00 61.19 90 SER A C 1
ATOM 687 O O . SER A 1 90 ? 28.929 13.258 2.100 1.00 61.19 90 SER A O 1
ATOM 689 N N . PRO A 1 91 ? 29.115 13.145 4.340 1.00 58.62 91 PRO A N 1
ATOM 690 C CA . PRO A 1 91 ? 30.035 14.271 4.403 1.00 58.62 91 PRO A CA 1
ATOM 691 C C . PRO A 1 91 ? 31.334 13.902 3.682 1.00 58.62 91 PRO A C 1
ATOM 693 O O . PRO A 1 91 ? 31.992 12.916 4.022 1.00 58.62 91 PRO A O 1
ATOM 696 N N . THR A 1 92 ? 31.698 14.686 2.669 1.00 58.78 92 THR A N 1
ATOM 697 C CA . THR A 1 92 ? 32.987 14.577 1.988 1.00 58.78 92 THR A CA 1
ATOM 698 C C . THR A 1 92 ? 34.080 14.854 3.015 1.00 58.78 92 THR A C 1
ATOM 700 O O . THR A 1 92 ? 34.133 15.939 3.593 1.00 58.78 92 THR A O 1
ATOM 703 N N . LYS A 1 93 ? 34.943 13.872 3.285 1.00 51.38 93 LYS A N 1
ATOM 704 C CA . LYS A 1 93 ? 36.126 14.087 4.120 1.00 51.38 93 LYS A CA 1
ATOM 705 C C . LYS A 1 93 ? 37.056 15.049 3.370 1.00 51.38 93 LYS A C 1
ATOM 707 O O . LYS A 1 93 ? 37.544 14.692 2.301 1.00 51.38 93 LYS A O 1
ATOM 712 N N . SER A 1 94 ? 37.259 16.257 3.898 1.00 51.06 94 SER A N 1
ATOM 713 C CA . SER A 1 94 ? 38.303 17.164 3.402 1.00 51.06 94 SER A CA 1
ATOM 714 C C . SER A 1 94 ? 39.688 16.522 3.578 1.00 51.06 94 SER A C 1
ATOM 716 O O . SER A 1 94 ? 39.867 15.791 4.559 1.00 51.06 94 SER A O 1
ATOM 718 N N . PRO A 1 95 ? 40.622 16.749 2.631 1.00 61.12 95 PRO A N 1
ATOM 719 C CA . PRO A 1 95 ? 41.971 16.180 2.659 1.00 61.12 95 PRO A CA 1
ATOM 720 C C . PRO A 1 95 ? 42.773 16.590 3.897 1.00 61.12 95 PRO A C 1
ATOM 722 O O . PRO A 1 95 ? 42.558 17.716 4.402 1.00 61.12 95 PRO A O 1
#

Radius of gyration: 15.92 Å; chains: 1; bounding box: 55×28×29 Å